Protein AF-A0A7X0PK13-F1 (afdb_monomer)

Radius of gyration: 11.81 Å; Cα contacts (8 Å, |Δi|>4): 106; chains: 1; bounding box: 24×32×26 Å

Solvent-accessible surface area (backbone atoms only — not comparable to full-atom values): 3318 Å² total; per-residue (Å²): 70,42,36,37,30,72,38,52,28,34,34,44,30,44,93,88,45,74,43,81,41,45,59,75,40,70,52,73,47,62,88,88,59,71,66,50,79,48,61,44,99,82,32,60,43,64,54,73,52,72,87,76,83,80,131

Mean predicted aligned error: 2.87 Å

Sequence (55 aa):
MSAIVVQGEMWLTCAGRERHLLPGDAFTLDRNEPHAERYGAQGATYWVARRNPQD

Foldseek 3Di:
DKKFWQDFWKWKDFPNDIDIHHHGDMDDDDVPGDIDMDTPPVGTDMDDDDDDDDD

Organism: NCBI:txid592050

Structure (mmCIF, N/CA/C/O backbone):
data_AF-A0A7X0PK13-F1
#
_entry.id   AF-A0A7X0PK13-F1
#
loop_
_atom_site.group_PDB
_atom_site.id
_atom_site.type_symbol
_atom_site.label_atom_id
_atom_site.label_alt_id
_atom_site.label_comp_id
_atom_site.label_asym_id
_atom_site.label_entity_id
_atom_site.label_seq_id
_atom_site.pdbx_PDB_ins_code
_atom_site.Cartn_x
_atom_site.Cartn_y
_atom_site.Cartn_z
_atom_site.occupancy
_atom_site.B_iso_or_equiv
_atom_site.auth_seq_id
_atom_site.auth_comp_id
_atom_site.auth_asym_id
_atom_site.auth_atom_id
_atom_site.pdbx_PDB_model_num
ATOM 1 N N . MET A 1 1 ? 3.254 -8.488 -7.190 1.00 93.31 1 MET A N 1
ATOM 2 C CA . MET A 1 1 ? 2.454 -8.979 -6.048 1.00 93.31 1 MET A CA 1
ATOM 3 C C . MET A 1 1 ? 1.084 -8.336 -6.086 1.00 93.31 1 MET A C 1
ATOM 5 O O . MET A 1 1 ? 0.965 -7.261 -6.662 1.00 93.31 1 MET A O 1
ATOM 9 N N . SER A 1 2 ? 0.098 -8.969 -5.459 1.00 97.12 2 SER A N 1
ATOM 10 C CA . SER A 1 2 ? -1.245 -8.410 -5.275 1.00 97.12 2 SER A CA 1
ATOM 11 C C . SER A 1 2 ? -1.550 -8.333 -3.786 1.00 97.12 2 SER A C 1
ATOM 13 O O . SER A 1 2 ? -1.168 -9.240 -3.046 1.00 97.12 2 SER A O 1
ATOM 15 N N . ALA A 1 3 ? -2.213 -7.269 -3.351 1.00 98.25 3 ALA A N 1
ATOM 16 C CA . ALA A 1 3 ? -2.549 -7.053 -1.954 1.00 98.25 3 ALA A CA 1
ATOM 17 C C . ALA A 1 3 ? -3.929 -6.407 -1.787 1.00 98.25 3 ALA A C 1
ATOM 19 O O . ALA A 1 3 ? -4.407 -5.725 -2.694 1.00 98.25 3 ALA A O 1
ATOM 20 N N . ILE A 1 4 ? -4.542 -6.622 -0.622 1.00 98.69 4 ILE A N 1
ATOM 21 C CA . ILE A 1 4 ? -5.780 -5.965 -0.181 1.00 98.69 4 ILE A CA 1
ATOM 22 C C . ILE A 1 4 ? -5.588 -5.415 1.231 1.00 98.69 4 ILE A C 1
ATOM 24 O O . ILE A 1 4 ? -5.076 -6.121 2.105 1.00 98.69 4 ILE A O 1
ATOM 28 N N . VAL A 1 5 ? -5.988 -4.164 1.455 1.00 98.69 5 VAL A N 1
ATOM 29 C CA . VAL A 1 5 ? -5.979 -3.548 2.788 1.00 98.69 5 VAL A CA 1
ATOM 30 C C . VAL A 1 5 ? -7.169 -4.074 3.584 1.00 98.69 5 VAL A C 1
ATOM 32 O O . VAL A 1 5 ? -8.298 -4.069 3.100 1.00 98.69 5 VAL A O 1
ATOM 35 N N . VAL A 1 6 ? -6.927 -4.535 4.810 1.00 98.75 6 VAL A N 1
ATOM 36 C CA . VAL A 1 6 ? -7.963 -5.115 5.685 1.00 98.75 6 VAL A CA 1
ATOM 37 C C . VAL A 1 6 ? -8.206 -4.300 6.955 1.00 98.75 6 VAL A C 1
ATOM 39 O O . VAL A 1 6 ? -9.260 -4.437 7.567 1.00 98.75 6 VAL A O 1
ATOM 42 N N . GLN A 1 7 ? -7.273 -3.425 7.342 1.00 98.81 7 GLN A N 1
ATOM 43 C CA . GLN A 1 7 ? -7.434 -2.503 8.469 1.00 98.81 7 GLN A CA 1
ATOM 44 C C . GLN A 1 7 ? -6.532 -1.277 8.303 1.00 98.81 7 GLN A C 1
ATOM 46 O O . GLN A 1 7 ? -5.418 -1.393 7.790 1.00 98.81 7 GLN A O 1
ATOM 51 N N . GLY A 1 8 ? -6.987 -0.130 8.811 1.00 98.56 8 GLY A N 1
ATOM 52 C CA . GLY A 1 8 ? -6.226 1.116 8.792 1.00 98.56 8 GLY A CA 1
ATOM 53 C C . GLY A 1 8 ? -6.202 1.765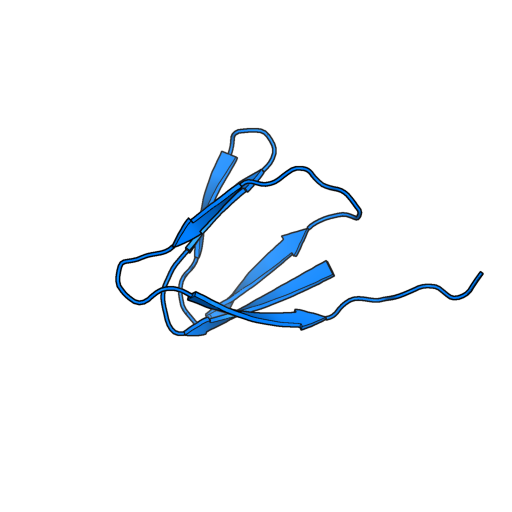 7.411 1.00 98.56 8 GLY A C 1
ATOM 54 O O . GLY A 1 8 ? -7.045 1.470 6.568 1.00 98.56 8 GLY A O 1
ATOM 55 N N . GLU A 1 9 ? -5.249 2.662 7.193 1.00 98.75 9 GLU A N 1
ATOM 56 C CA . GLU A 1 9 ? -5.118 3.404 5.938 1.00 98.75 9 GLU A CA 1
ATOM 57 C C . GLU A 1 9 ? -3.650 3.593 5.565 1.00 98.75 9 GLU A C 1
ATOM 59 O O . GLU A 1 9 ? -2.772 3.713 6.431 1.00 98.75 9 GLU A O 1
ATOM 64 N N . MET A 1 10 ? -3.382 3.651 4.263 1.00 98.69 10 MET A N 1
ATOM 65 C CA . MET A 1 10 ? -2.045 3.936 3.760 1.00 98.69 10 MET A CA 1
ATOM 66 C C . MET A 1 10 ? -2.070 4.790 2.503 1.00 98.69 10 MET A C 1
ATOM 68 O O . MET A 1 10 ? -3.033 4.805 1.742 1.00 98.69 10 MET A O 1
ATOM 72 N N . TRP A 1 11 ? -0.950 5.449 2.258 1.00 98.69 11 TRP A N 1
ATOM 73 C CA . TRP A 1 11 ? -0.627 6.089 1.003 1.00 98.69 11 TRP A CA 1
ATOM 74 C C . TRP A 1 11 ? 0.511 5.316 0.360 1.00 98.69 11 TRP A C 1
ATOM 76 O O . TRP A 1 11 ? 1.567 5.126 0.967 1.00 98.69 11 TRP A O 1
ATOM 86 N N . LEU A 1 12 ? 0.272 4.857 -0.862 1.00 98.69 12 LEU A N 1
ATOM 87 C CA . LEU A 1 12 ? 1.250 4.153 -1.673 1.00 98.69 12 LEU A CA 1
ATOM 88 C C . LEU A 1 12 ? 1.693 5.072 -2.805 1.00 98.69 12 LEU A C 1
ATOM 90 O O . LEU A 1 12 ? 0.874 5.452 -3.644 1.00 98.69 12 LEU A O 1
ATOM 94 N N . THR A 1 13 ? 2.980 5.407 -2.835 1.00 98.62 13 THR A N 1
ATOM 95 C CA . THR A 1 13 ? 3.574 6.190 -3.920 1.00 98.62 13 THR A CA 1
ATOM 96 C C . THR A 1 13 ? 4.392 5.294 -4.836 1.00 98.62 13 THR A C 1
ATOM 98 O O . THR A 1 13 ? 5.347 4.665 -4.383 1.00 98.62 13 THR A O 1
ATOM 101 N N . CYS A 1 14 ? 4.053 5.283 -6.126 1.00 98.00 14 CYS A N 1
ATOM 102 C CA . CYS A 1 14 ? 4.806 4.596 -7.182 1.00 98.00 14 CYS A CA 1
ATOM 103 C C . CYS A 1 14 ? 5.067 5.580 -8.321 1.00 98.00 14 CYS A C 1
ATOM 105 O O . CYS A 1 14 ? 4.153 6.300 -8.727 1.00 98.00 14 CYS A O 1
ATOM 107 N N . ALA A 1 15 ? 6.307 5.652 -8.813 1.00 95.44 15 ALA A N 1
ATOM 108 C CA . ALA A 1 15 ? 6.713 6.595 -9.864 1.00 95.44 15 ALA A CA 1
ATOM 109 C C . ALA A 1 15 ? 6.212 8.048 -9.638 1.00 95.44 15 ALA A C 1
ATOM 111 O O . ALA A 1 15 ? 5.740 8.716 -10.556 1.00 95.44 15 ALA A O 1
ATOM 112 N N . GLY A 1 16 ? 6.259 8.524 -8.386 1.00 95.62 16 GLY A N 1
ATOM 113 C CA . GLY A 1 16 ? 5.815 9.871 -7.997 1.00 95.62 16 GLY A CA 1
ATOM 114 C C . GLY A 1 16 ? 4.296 10.075 -7.916 1.00 95.62 16 GLY A C 1
ATOM 115 O O . GLY A 1 16 ? 3.850 11.188 -7.648 1.00 95.62 16 GLY A O 1
ATOM 116 N N . ARG A 1 17 ? 3.488 9.030 -8.126 1.00 97.50 17 ARG A N 1
ATOM 117 C CA . ARG A 1 17 ? 2.025 9.074 -8.001 1.00 97.50 17 ARG A CA 1
ATOM 118 C C . ARG A 1 17 ? 1.593 8.419 -6.700 1.00 97.50 17 ARG A C 1
ATOM 120 O O . ARG A 1 17 ? 1.781 7.217 -6.529 1.00 97.50 17 ARG A O 1
ATOM 127 N N . GLU A 1 18 ? 0.993 9.207 -5.818 1.00 98.19 18 GLU A N 1
ATOM 128 C CA . GLU A 1 18 ? 0.445 8.727 -4.552 1.00 98.19 18 GLU A CA 1
ATOM 129 C C . GLU A 1 18 ? -1.019 8.299 -4.720 1.00 98.19 18 GLU A C 1
ATOM 131 O O . GLU A 1 18 ? -1.818 8.984 -5.363 1.00 98.19 18 GLU A O 1
ATOM 136 N N . ARG A 1 19 ? -1.377 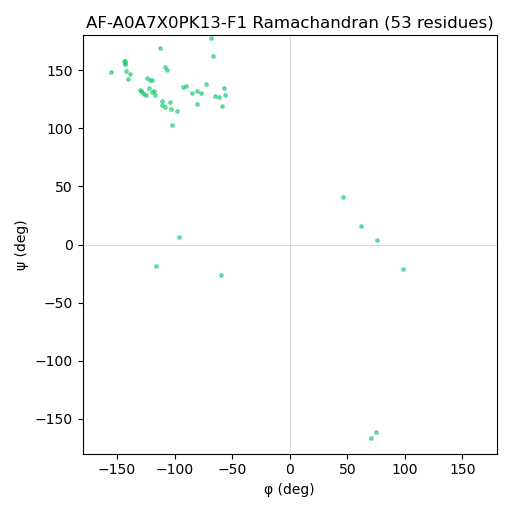7.161 -4.125 1.00 98.44 19 ARG A N 1
ATOM 137 C CA . ARG A 1 19 ? -2.758 6.702 -3.972 1.00 98.44 19 ARG A CA 1
ATOM 138 C C . ARG A 1 19 ? -3.043 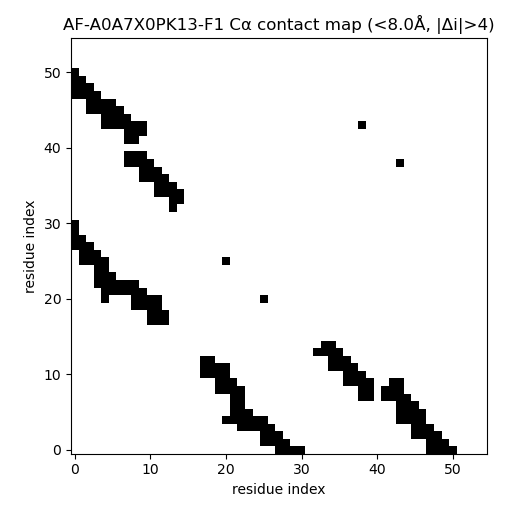6.430 -2.502 1.00 98.44 19 ARG A C 1
ATOM 140 O O . ARG A 1 19 ? -2.307 5.681 -1.866 1.00 98.44 19 ARG A O 1
ATOM 147 N N . HIS A 1 20 ? -4.128 7.006 -1.997 1.00 98.69 20 HIS A N 1
ATOM 148 C CA . HIS A 1 20 ? -4.687 6.688 -0.685 1.00 98.69 20 HIS A CA 1
ATOM 149 C C . HIS A 1 20 ? -5.518 5.406 -0.783 1.00 98.69 20 HIS A C 1
ATOM 151 O O . HIS A 1 20 ? -6.287 5.248 -1.729 1.00 98.69 20 HIS A O 1
ATOM 157 N N . LEU A 1 21 ? -5.301 4.484 0.147 1.00 98.81 21 LEU A N 1
ATOM 158 C CA . LEU A 1 21 ? -5.899 3.155 0.192 1.00 98.81 21 LEU A CA 1
ATOM 159 C C . LEU A 1 21 ? -6.564 2.943 1.554 1.00 98.81 21 LEU A C 1
ATOM 161 O O . LEU A 1 21 ? -5.933 3.138 2.599 1.00 98.81 21 LEU A O 1
ATOM 165 N N . LEU A 1 22 ? -7.819 2.509 1.516 1.00 98.81 22 LEU A N 1
ATOM 166 C CA . LEU A 1 22 ? -8.680 2.211 2.658 1.00 98.81 22 LEU A CA 1
ATOM 167 C C . LEU A 1 22 ? -8.973 0.704 2.747 1.00 98.81 22 LEU A C 1
ATOM 169 O O . LEU A 1 22 ? -8.686 -0.038 1.804 1.00 98.81 22 LEU A O 1
ATOM 173 N N . PRO A 1 23 ? -9.561 0.209 3.854 1.00 98.81 23 PRO A N 1
ATOM 174 C CA . PRO A 1 23 ? -9.955 -1.191 3.952 1.00 98.81 23 PRO A CA 1
ATOM 175 C C . PRO A 1 23 ? -10.907 -1.585 2.815 1.00 98.81 23 PRO A C 1
ATOM 177 O O . PRO A 1 23 ? -11.912 -0.919 2.577 1.00 98.81 23 PRO A O 1
ATOM 180 N N . GLY A 1 24 ? -10.584 -2.677 2.123 1.00 98.69 24 GLY A N 1
ATOM 181 C CA . GLY A 1 24 ? -11.271 -3.133 0.914 1.00 98.69 24 GLY A CA 1
ATOM 182 C C . GLY A 1 24 ? -10.569 -2.744 -0.390 1.00 98.69 24 GLY A C 1
ATOM 183 O O . GLY A 1 24 ? -10.762 -3.431 -1.394 1.00 98.69 24 GLY A O 1
ATOM 184 N N . ASP A 1 25 ? -9.704 -1.725 -0.384 1.00 98.75 25 ASP A N 1
ATOM 185 C CA . ASP A 1 25 ? -8.944 -1.353 -1.575 1.00 98.75 25 ASP A CA 1
ATOM 186 C C . ASP A 1 25 ? -7.837 -2.368 -1.871 1.00 98.75 25 ASP A C 1
ATOM 188 O O . ASP A 1 25 ? -7.103 -2.831 -0.987 1.00 98.75 25 ASP A O 1
ATOM 192 N N . ALA A 1 26 ? -7.690 -2.683 -3.157 1.00 98.44 26 ALA A N 1
ATOM 193 C CA . ALA A 1 26 ? -6.662 -3.574 -3.668 1.00 98.44 26 ALA A CA 1
ATOM 194 C C . ALA A 1 26 ? -5.562 -2.808 -4.412 1.00 98.44 26 ALA A C 1
ATOM 196 O O . ALA A 1 26 ? -5.797 -1.781 -5.056 1.00 98.44 26 ALA A O 1
ATOM 197 N N . PHE A 1 27 ? -4.346 -3.352 -4.382 1.00 97.94 27 PHE A N 1
ATOM 198 C CA . PHE A 1 27 ? -3.231 -2.840 -5.168 1.00 97.94 27 PHE A CA 1
ATOM 199 C C . PHE A 1 27 ? -2.305 -3.941 -5.679 1.00 97.94 27 PHE A C 1
ATOM 201 O O . PHE A 1 27 ? -2.229 -5.046 -5.140 1.00 97.94 27 PHE A O 1
ATOM 208 N N . THR A 1 28 ? -1.576 -3.612 -6.741 1.00 97.25 28 THR A N 1
ATOM 209 C CA . THR A 1 28 ? -0.529 -4.449 -7.317 1.00 97.25 28 THR A CA 1
ATOM 210 C C . THR A 1 28 ? 0.774 -3.671 -7.377 1.00 97.25 28 THR A C 1
ATOM 212 O O . THR A 1 28 ? 0.768 -2.473 -7.649 1.00 97.25 28 THR A O 1
ATOM 215 N N . LEU A 1 29 ? 1.879 -4.370 -7.144 1.00 95.88 29 LEU A N 1
ATOM 216 C CA . LEU A 1 29 ? 3.232 -3.859 -7.353 1.00 95.88 29 LEU A CA 1
ATOM 217 C C . LEU A 1 29 ? 4.006 -4.849 -8.207 1.00 95.88 29 LEU A C 1
ATOM 219 O O . LEU A 1 29 ? 4.003 -6.050 -7.904 1.00 95.88 29 LEU A O 1
ATOM 223 N N . ASP A 1 30 ? 4.671 -4.363 -9.246 1.00 94.44 30 ASP A N 1
ATOM 224 C CA . ASP A 1 30 ? 5.563 -5.190 -10.047 1.00 94.44 30 ASP A CA 1
ATOM 225 C C . ASP A 1 30 ? 6.777 -5.639 -9.226 1.00 94.44 30 ASP A C 1
ATOM 227 O O . ASP A 1 30 ? 7.063 -5.144 -8.129 1.00 94.44 30 ASP A O 1
ATOM 231 N N . ARG A 1 31 ? 7.471 -6.673 -9.713 1.00 91.38 31 ARG A N 1
ATOM 232 C CA . ARG A 1 31 ? 8.674 -7.164 -9.036 1.00 91.38 31 ARG A CA 1
ATOM 233 C C . ARG A 1 31 ? 9.709 -6.038 -9.019 1.00 91.38 31 ARG A C 1
ATOM 235 O O . ARG A 1 31 ? 10.065 -5.528 -10.071 1.00 91.38 31 ARG A O 1
ATOM 242 N N . ASN A 1 32 ? 10.225 -5.733 -7.829 1.00 91.75 32 ASN A N 1
ATOM 243 C CA . ASN A 1 32 ? 11.220 -4.684 -7.592 1.00 91.75 32 ASN A CA 1
ATOM 244 C C . ASN A 1 32 ? 10.754 -3.261 -7.946 1.00 91.75 32 ASN A C 1
ATOM 246 O O . ASN A 1 32 ? 11.600 -2.377 -8.033 1.00 91.75 32 ASN A O 1
ATOM 250 N N . GLU A 1 33 ? 9.448 -3.025 -8.117 1.00 95.25 33 GLU A N 1
ATOM 251 C CA . GLU A 1 33 ? 8.916 -1.673 -8.314 1.00 95.25 33 GLU A CA 1
ATOM 252 C C . GLU A 1 33 ? 9.284 -0.794 -7.105 1.00 95.25 33 GLU A C 1
ATOM 254 O O . GLU A 1 33 ? 8.884 -1.132 -5.983 1.00 95.25 33 GLU A O 1
ATOM 259 N N . PRO A 1 34 ? 10.037 0.309 -7.276 1.00 97.56 34 PRO A N 1
ATOM 260 C C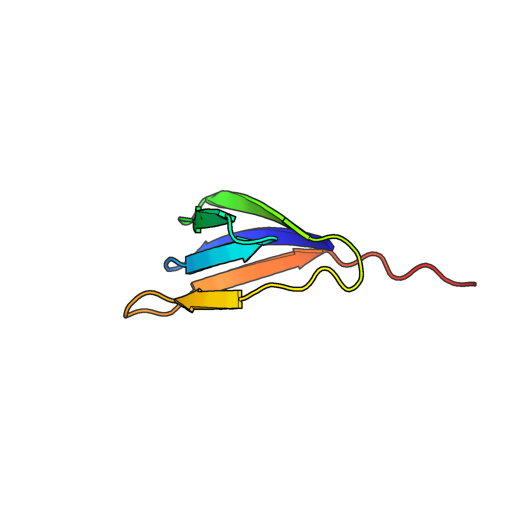A . PRO A 1 34 ? 10.330 1.226 -6.183 1.00 97.56 34 PRO A CA 1
ATOM 261 C C . PRO A 1 34 ? 9.049 1.904 -5.697 1.00 97.56 34 PRO A C 1
ATOM 263 O O . PRO A 1 34 ? 8.307 2.505 -6.472 1.00 97.56 34 PRO A O 1
ATOM 266 N N . HIS A 1 35 ? 8.798 1.835 -4.396 1.00 97.81 35 HIS A N 1
ATOM 267 C CA . HIS A 1 35 ? 7.624 2.442 -3.785 1.00 97.81 35 HIS A CA 1
ATOM 268 C C . HIS A 1 35 ? 7.957 3.007 -2.410 1.00 97.81 35 HIS A C 1
ATOM 270 O O . HIS A 1 35 ? 8.905 2.577 -1.752 1.00 97.81 35 HIS A O 1
ATOM 276 N N . ALA A 1 36 ? 7.157 3.982 -1.992 1.00 98.38 36 ALA A N 1
ATOM 277 C CA . ALA A 1 36 ? 7.155 4.507 -0.636 1.00 98.38 36 ALA A CA 1
ATOM 278 C C . ALA A 1 36 ? 5.771 4.304 -0.022 1.00 98.38 36 ALA A C 1
ATOM 280 O O . ALA A 1 36 ? 4.750 4.473 -0.696 1.00 98.38 36 ALA A O 1
ATOM 281 N N . GLU A 1 37 ? 5.755 3.956 1.260 1.00 98.19 37 GLU A N 1
ATOM 282 C CA . GLU A 1 37 ? 4.540 3.753 2.038 1.00 98.19 37 GLU A CA 1
ATOM 283 C C . GLU A 1 37 ? 4.50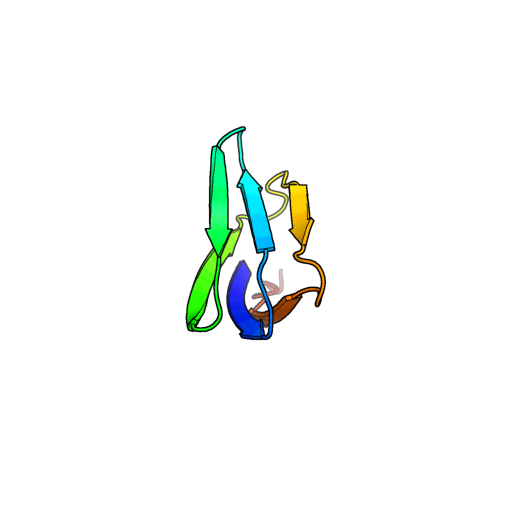9 4.762 3.184 1.00 98.19 37 GLU A C 1
ATOM 285 O O . GLU A 1 37 ? 5.489 4.940 3.910 1.00 9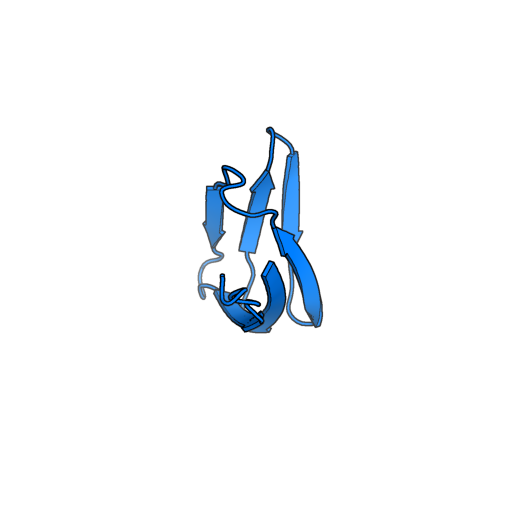8.19 37 GLU A O 1
ATOM 290 N N . ARG A 1 38 ? 3.366 5.422 3.351 1.00 98.50 38 ARG A N 1
ATOM 291 C CA . ARG A 1 38 ? 3.051 6.223 4.533 1.00 98.50 38 ARG A CA 1
ATOM 292 C C . ARG A 1 38 ? 1.770 5.675 5.135 1.00 98.50 38 ARG A C 1
ATOM 294 O O . ARG A 1 38 ? 0.815 5.426 4.408 1.00 98.50 38 ARG A O 1
ATOM 301 N N . TYR A 1 39 ? 1.735 5.501 6.448 1.00 98.56 39 TYR A N 1
ATOM 302 C CA . TYR A 1 39 ? 0.576 4.933 7.138 1.00 98.56 39 TYR A CA 1
ATOM 303 C C . TYR A 1 39 ? -0.160 5.996 7.949 1.00 98.56 39 TYR A C 1
ATOM 305 O O . TYR A 1 39 ? 0.441 6.980 8.389 1.00 98.56 39 TYR A O 1
ATOM 313 N N . GLY A 1 40 ? -1.463 5.793 8.142 1.00 98.12 40 GLY A N 1
ATOM 314 C CA . GLY A 1 40 ? -2.263 6.605 9.056 1.00 98.12 40 GLY A CA 1
ATOM 315 C C . GLY A 1 40 ? -1.887 6.381 10.522 1.00 98.12 40 GLY A C 1
ATOM 316 O O . GLY A 1 40 ? -1.062 5.531 10.858 1.00 98.12 40 GLY A O 1
ATOM 317 N N . ALA A 1 41 ? -2.540 7.120 11.422 1.00 98.00 41 ALA A N 1
ATOM 318 C CA . ALA A 1 41 ? -2.244 7.082 12.860 1.00 98.00 41 ALA A CA 1
ATOM 319 C C . ALA A 1 41 ? -2.416 5.687 13.496 1.00 98.00 41 ALA A C 1
ATOM 321 O O . ALA A 1 41 ? -1.773 5.385 14.495 1.00 98.00 41 ALA A O 1
ATOM 322 N N . GLN A 1 42 ? -3.273 4.844 12.913 1.00 98.00 42 GLN A N 1
ATOM 323 C CA . GLN A 1 42 ? -3.526 3.469 13.362 1.00 98.00 42 GLN A CA 1
ATOM 324 C C . GLN A 1 42 ? -2.700 2.419 12.594 1.00 98.00 42 GLN A C 1
ATOM 326 O O . GLN A 1 42 ? -2.914 1.221 12.763 1.00 98.00 42 GLN A O 1
ATOM 331 N N . GLY A 1 43 ? -1.775 2.848 11.730 1.00 98.50 43 GLY A N 1
ATOM 332 C CA . GLY A 1 43 ? -1.068 1.964 10.807 1.00 98.50 43 GLY A CA 1
ATOM 333 C C . GLY A 1 43 ? -1.962 1.438 9.677 1.00 98.50 43 GLY A C 1
ATOM 334 O O . GLY A 1 43 ? -3.066 1.935 9.445 1.00 98.50 43 GLY A O 1
ATOM 335 N N . ALA A 1 44 ? -1.468 0.414 8.978 1.00 98.56 44 ALA A N 1
ATOM 336 C CA . ALA A 1 44 ? -2.214 -0.349 7.983 1.00 98.56 44 ALA A CA 1
ATOM 337 C C . ALA A 1 44 ? -1.877 -1.841 8.097 1.00 98.56 44 ALA A C 1
ATOM 339 O O . ALA A 1 44 ? -0.730 -2.212 8.333 1.00 98.56 44 ALA A O 1
ATOM 340 N N . THR A 1 45 ? -2.875 -2.700 7.908 1.00 98.69 45 THR A N 1
ATOM 341 C CA . THR A 1 45 ? -2.695 -4.147 7.737 1.00 98.69 45 THR A CA 1
ATOM 342 C C . THR A 1 45 ? -3.242 -4.540 6.378 1.00 98.69 45 THR A C 1
ATOM 344 O O . THR A 1 45 ? -4.370 -4.185 6.032 1.00 98.69 45 THR A O 1
ATOM 347 N N . TYR A 1 46 ? -2.461 -5.295 5.612 1.00 98.19 46 TYR A N 1
ATOM 348 C CA . TYR A 1 46 ? -2.861 -5.802 4.307 1.00 98.19 46 TYR A CA 1
ATOM 349 C C . TYR A 1 46 ? -2.414 -7.252 4.126 1.00 98.19 46 TYR A C 1
ATOM 351 O O . TYR A 1 46 ? -1.372 -7.674 4.630 1.00 98.19 46 TYR A O 1
ATOM 359 N N . TRP A 1 47 ? -3.208 -8.028 3.394 1.00 98.44 47 TRP A N 1
ATOM 360 C CA . TRP A 1 47 ? -2.833 -9.380 2.989 1.00 98.44 47 TRP A CA 1
ATOM 361 C C . TRP A 1 47 ? -2.174 -9.342 1.623 1.00 98.44 47 TRP A C 1
ATOM 363 O O . TRP A 1 47 ? -2.675 -8.682 0.716 1.00 98.44 47 TRP A O 1
ATOM 373 N N . VAL A 1 48 ? -1.066 -10.069 1.472 1.00 97.50 48 VAL A N 1
ATOM 374 C CA . VAL A 1 48 ? -0.286 -10.105 0.231 1.00 97.50 48 VAL A CA 1
ATOM 375 C C . VAL A 1 48 ? -0.276 -11.509 -0.351 1.00 97.50 48 VAL A C 1
ATOM 377 O O . VAL A 1 48 ? 0.135 -12.463 0.305 1.00 97.50 48 VAL A O 1
ATOM 380 N N . ALA A 1 49 ? -0.613 -11.610 -1.632 1.00 96.31 49 ALA A N 1
ATOM 381 C CA . ALA A 1 49 ? -0.316 -12.766 -2.460 1.00 96.31 49 ALA A CA 1
ATOM 382 C C . ALA A 1 49 ? 0.949 -12.494 -3.292 1.00 96.31 49 ALA A C 1
ATOM 384 O O . ALA A 1 49 ? 0.983 -11.620 -4.171 1.00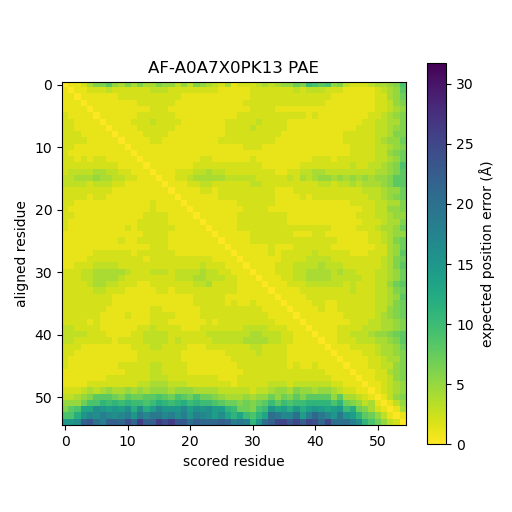 96.31 49 ALA A O 1
ATOM 385 N N . ARG A 1 50 ? 2.015 -13.259 -3.029 1.00 91.12 50 ARG A N 1
ATOM 386 C CA . ARG A 1 50 ? 3.244 -13.255 -3.834 1.00 91.12 50 ARG A CA 1
ATOM 387 C C . ARG A 1 50 ? 3.353 -14.578 -4.578 1.00 91.12 50 ARG A C 1
ATOM 389 O O . ARG A 1 50 ? 3.429 -15.633 -3.961 1.00 91.12 50 ARG A O 1
ATOM 396 N N . ARG A 1 51 ? 3.393 -14.522 -5.909 1.00 87.69 51 ARG A N 1
ATOM 397 C CA . ARG A 1 51 ? 3.810 -15.668 -6.718 1.00 87.69 51 ARG A CA 1
ATOM 398 C C . ARG A 1 51 ? 5.334 -15.698 -6.719 1.00 87.69 51 ARG A C 1
ATOM 400 O O . ARG A 1 51 ? 5.947 -14.722 -7.150 1.00 87.69 51 ARG A O 1
ATOM 407 N N . ASN A 1 52 ? 5.919 -16.791 -6.244 1.00 81.88 52 ASN A N 1
ATOM 408 C CA . ASN A 1 52 ? 7.337 -17.062 -6.431 1.00 81.88 52 ASN A CA 1
ATOM 409 C C . ASN A 1 52 ? 7.465 -18.094 -7.558 1.00 81.88 52 ASN A C 1
ATOM 411 O O . ASN A 1 52 ? 7.122 -19.253 -7.327 1.00 81.88 52 ASN A O 1
ATOM 415 N N . PRO A 1 53 ? 7.839 -17.688 -8.785 1.00 74.00 53 PRO A N 1
ATOM 416 C CA . PRO A 1 53 ? 8.149 -18.645 -9.838 1.00 74.00 53 PRO A CA 1
ATOM 417 C C . PRO A 1 53 ? 9.271 -19.563 -9.348 1.00 74.00 53 PRO A C 1
ATOM 419 O O . PRO A 1 53 ? 10.220 -19.079 -8.731 1.00 74.00 53 PRO A O 1
ATOM 422 N N . GLN A 1 54 ? 9.127 -20.866 -9.573 1.00 74.38 54 GLN A N 1
ATOM 423 C CA . GLN A 1 54 ? 10.271 -21.770 -9.539 1.00 74.38 54 GLN A CA 1
ATOM 424 C C . GLN A 1 54 ? 10.916 -21.710 -10.925 1.00 74.38 54 GLN A C 1
ATOM 426 O O . GLN A 1 54 ? 10.184 -21.762 -11.917 1.00 74.38 54 GLN A O 1
ATOM 431 N N . ASP A 1 55 ? 12.233 -21.515 -10.956 1.00 64.75 55 ASP A N 1
ATOM 432 C CA . ASP A 1 55 ? 13.047 -21.610 -12.173 1.00 64.75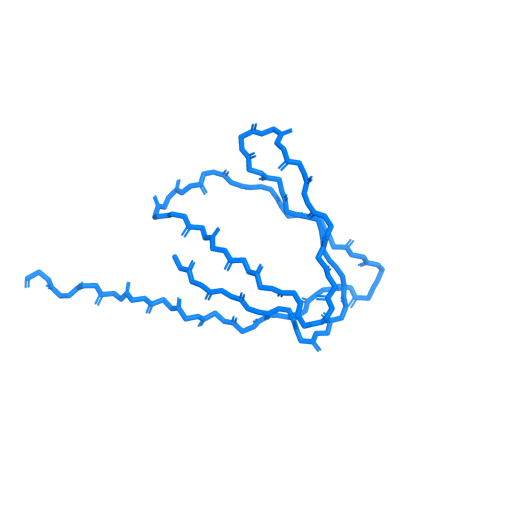 55 ASP A CA 1
ATOM 433 C C . ASP A 1 55 ? 13.162 -23.069 -12.644 1.00 64.75 55 ASP A C 1
ATOM 435 O O . ASP A 1 55 ? 13.220 -23.970 -11.769 1.00 64.75 55 ASP A O 1
#

pLDDT: mean 95.58, std 6.73, range [64.75, 98.81]

Secondary structure (DSSP, 8-state):
-EEEE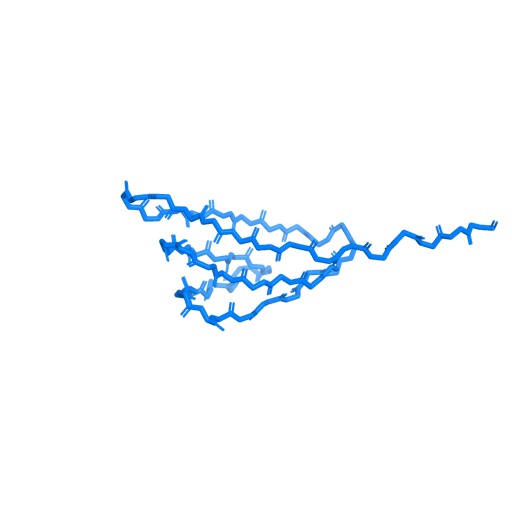EEEEEEEEETTEEEEE-TT-EEE--TT--EEEEEEEEEEEEEEE------

Nearest PDB structures (foldseek):
  1y9q-assembly1_A-2  TM=8.093E-01  e=1.020E-01  Vibrio cholerae
  6b8w-assembly1_B  TM=7.788E-01  e=7.184E-02  Enterobacter cloacae subsp. cloacae ATCC 13047
  6o2d-assembly1_A  TM=8.131E-01  e=2.447E-01  Schizosaccharomyces pombe
  3d82-assembly1_E  TM=8.178E-01  e=2.178E-01  Shewanella frigidimarina NCIMB 400
  2vpv-assembly1_B  TM=8.269E-01  e=6.600E-01  Saccharomyces cerevisiae

InterPro domains:
  IPR003313 AraC-type arabinose-binding/dimerisation domain [PF02311] (4-41)
  IPR011051 RmlC-like cupin domain superfamily [SSF51182] (4-54)
  IPR014710 RmlC-like jelly roll fold [G3DSA:2.60.120.10] (2-54)